Protein AF-A0A5B8YPL8-F1 (afdb_monomer_lite)

Structure (mmCIF, N/CA/C/O backbone):
data_AF-A0A5B8YPL8-F1
#
_entry.id   AF-A0A5B8YPL8-F1
#
loop_
_atom_site.group_PDB
_atom_site.i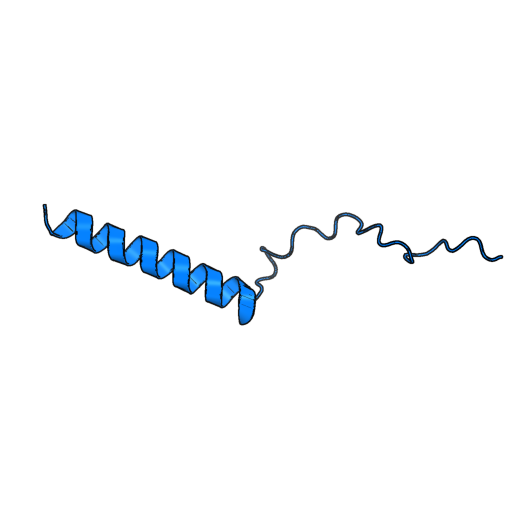d
_atom_site.type_symbol
_atom_site.label_atom_id
_atom_site.label_alt_id
_atom_site.label_comp_id
_atom_site.label_asym_id
_atom_site.label_entity_id
_atom_site.label_seq_id
_atom_site.pdbx_PDB_ins_code
_atom_site.Cartn_x
_atom_site.Cartn_y
_atom_site.Cartn_z
_atom_site.occupancy
_atom_site.B_iso_or_equiv
_atom_site.auth_seq_id
_atom_site.auth_comp_id
_atom_site.auth_asym_id
_atom_site.auth_atom_id
_atom_site.pdbx_PDB_model_num
ATOM 1 N N . MET A 1 1 ? 16.295 0.935 -16.352 1.00 63.53 1 MET A N 1
ATOM 2 C CA . MET A 1 1 ? 15.388 2.103 -16.443 1.00 63.53 1 MET A CA 1
ATOM 3 C C . MET A 1 1 ? 13.924 1.741 -16.197 1.00 63.53 1 MET A C 1
ATOM 5 O O . MET A 1 1 ? 13.312 2.437 -15.406 1.00 63.53 1 MET A O 1
ATOM 9 N N . ILE A 1 2 ? 13.381 0.653 -16.762 1.00 82.25 2 ILE A N 1
ATOM 10 C CA . ILE A 1 2 ? 11.964 0.265 -16.566 1.00 82.25 2 ILE A CA 1
ATOM 11 C C . ILE A 1 2 ? 11.606 -0.103 -15.108 1.00 82.25 2 ILE A C 1
ATOM 13 O O . ILE A 1 2 ? 10.613 0.382 -14.577 1.00 82.25 2 ILE A O 1
ATOM 17 N N . LEU A 1 3 ? 12.465 -0.877 -14.428 1.00 89.94 3 LEU A N 1
ATOM 18 C CA . LEU A 1 3 ? 12.166 -1.435 -13.098 1.00 89.94 3 LEU A CA 1
ATOM 19 C C . LEU A 1 3 ? 11.935 -0.364 -12.021 1.00 89.94 3 LEU A C 1
ATOM 21 O O . LEU A 1 3 ? 11.053 -0.501 -11.182 1.00 89.94 3 LEU A O 1
ATOM 25 N N . LEU A 1 4 ? 12.712 0.722 -12.051 1.00 90.12 4 LEU A N 1
ATOM 26 C CA . LEU A 1 4 ? 12.596 1.795 -11.059 1.00 90.12 4 LEU A CA 1
ATOM 27 C C . LEU A 1 4 ? 11.301 2.600 -11.231 1.00 90.12 4 LEU A C 1
ATOM 29 O O . LEU A 1 4 ? 10.688 2.993 -10.241 1.00 90.12 4 LEU A O 1
ATOM 33 N N . GLN A 1 5 ? 10.871 2.828 -12.474 1.00 89.19 5 GLN A N 1
ATOM 34 C CA . GLN A 1 5 ? 9.641 3.562 -12.763 1.00 89.19 5 GLN A CA 1
ATOM 35 C C . GLN A 1 5 ? 8.402 2.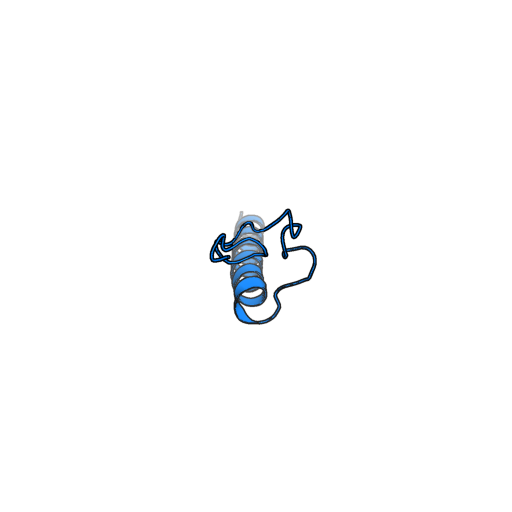746 -12.387 1.00 89.19 5 GLN A C 1
ATOM 37 O O . GLN A 1 5 ? 7.459 3.288 -11.818 1.00 89.19 5 GLN A O 1
ATOM 42 N N . GLU A 1 6 ? 8.432 1.439 -12.639 1.00 93.94 6 GLU A N 1
ATOM 43 C CA . GLU A 1 6 ? 7.356 0.523 -12.268 1.00 93.94 6 GLU A CA 1
ATOM 44 C C . GLU A 1 6 ? 7.170 0.454 -10.742 1.00 93.94 6 GLU A C 1
ATOM 46 O O . GLU A 1 6 ? 6.058 0.622 -10.241 1.00 93.94 6 GLU A O 1
ATOM 51 N N . ILE A 1 7 ? 8.268 0.336 -9.986 1.00 95.69 7 ILE A N 1
ATOM 52 C CA . ILE A 1 7 ? 8.243 0.373 -8.514 1.00 95.69 7 ILE A CA 1
ATOM 53 C C . ILE A 1 7 ? 7.665 1.700 -8.007 1.00 95.69 7 ILE A C 1
ATOM 55 O O . ILE A 1 7 ? 6.842 1.706 -7.091 1.00 95.69 7 ILE A O 1
ATOM 59 N N . LEU A 1 8 ? 8.047 2.827 -8.613 1.00 95.94 8 LEU A N 1
ATOM 60 C CA . LEU A 1 8 ? 7.540 4.138 -8.214 1.00 95.94 8 LEU A CA 1
ATOM 61 C C . LEU A 1 8 ? 6.028 4.266 -8.455 1.00 95.94 8 LEU A C 1
ATOM 63 O O . LEU A 1 8 ? 5.313 4.769 -7.588 1.00 95.94 8 LEU A O 1
ATOM 67 N N . VAL A 1 9 ? 5.532 3.762 -9.589 1.00 96.44 9 VAL A N 1
ATOM 68 C CA . VAL A 1 9 ? 4.094 3.726 -9.897 1.00 96.44 9 VAL A CA 1
ATOM 69 C C . VAL A 1 9 ? 3.340 2.876 -8.875 1.00 96.44 9 VAL A C 1
ATOM 71 O O . VAL A 1 9 ? 2.318 3.325 -8.354 1.00 96.44 9 VAL A O 1
ATOM 74 N N . PHE A 1 10 ? 3.859 1.699 -8.516 1.00 96.62 10 PHE A N 1
ATOM 75 C CA . PHE A 1 10 ? 3.232 0.852 -7.500 1.00 96.62 10 PHE A CA 1
ATOM 76 C C . PHE A 1 10 ? 3.216 1.496 -6.113 1.00 96.62 10 PHE A C 1
ATOM 78 O O . PHE A 1 10 ? 2.209 1.392 -5.414 1.00 96.62 10 PHE A O 1
ATOM 85 N N . ILE A 1 11 ? 4.279 2.203 -5.720 1.00 97.19 11 ILE A N 1
ATOM 86 C CA . ILE A 1 11 ? 4.325 2.918 -4.437 1.00 97.19 11 ILE A CA 1
ATOM 87 C C . ILE A 1 11 ? 3.281 4.035 -4.409 1.00 97.19 11 ILE A C 1
ATOM 89 O O . ILE A 1 11 ? 2.506 4.125 -3.459 1.00 97.19 11 ILE A O 1
ATOM 93 N N . ILE A 1 12 ? 3.221 4.866 -5.453 1.00 97.50 12 ILE A N 1
ATOM 94 C CA . ILE A 1 12 ? 2.244 5.961 -5.536 1.00 97.50 12 ILE A CA 1
ATOM 95 C C . ILE A 1 12 ? 0.818 5.402 -5.499 1.00 97.50 12 ILE A C 1
ATOM 97 O O . ILE A 1 12 ? -0.026 5.906 -4.757 1.00 97.50 12 ILE A O 1
ATOM 101 N N . PHE A 1 13 ? 0.563 4.327 -6.247 1.00 96.94 13 PHE A N 1
ATOM 102 C CA . PHE A 1 13 ? -0.727 3.648 -6.251 1.00 96.94 13 PHE A CA 1
ATOM 103 C C . PHE A 1 13 ? -1.092 3.099 -4.864 1.00 96.94 13 PHE A C 1
ATOM 105 O O . PHE A 1 13 ? -2.185 3.366 -4.364 1.00 96.94 13 PHE A O 1
ATOM 112 N N . ALA A 1 14 ? -0.167 2.402 -4.199 1.00 96.62 14 ALA A N 1
ATOM 113 C CA . ALA A 1 14 ? -0.378 1.855 -2.861 1.00 96.62 14 ALA A CA 1
ATOM 114 C C . ALA A 1 14 ? -0.651 2.953 -1.820 1.00 96.62 14 ALA A C 1
ATOM 116 O O . ALA A 1 14 ? -1.537 2.794 -0.982 1.00 96.62 14 ALA A O 1
ATOM 117 N N . VAL A 1 15 ? 0.049 4.090 -1.895 1.00 96.00 15 VAL A N 1
ATOM 118 C CA . VAL A 1 15 ? -0.184 5.242 -1.009 1.00 96.00 15 VAL A CA 1
ATOM 119 C C . VAL A 1 15 ? -1.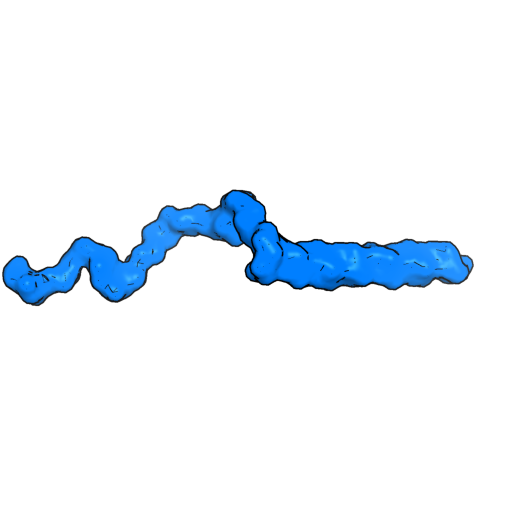551 5.874 -1.272 1.00 96.00 15 VAL A C 1
ATOM 121 O O . VAL A 1 15 ? -2.273 6.169 -0.321 1.00 96.00 15 VAL A O 1
ATOM 124 N N . ALA A 1 16 ? -1.948 6.049 -2.535 1.00 95.81 16 ALA A N 1
ATOM 125 C CA . ALA A 1 16 ? -3.245 6.625 -2.888 1.00 95.81 16 ALA A CA 1
ATOM 126 C C . ALA A 1 16 ? -4.413 5.742 -2.420 1.00 95.81 16 ALA A C 1
ATOM 128 O O . ALA A 1 16 ? -5.355 6.231 -1.788 1.00 95.81 16 ALA A O 1
ATOM 129 N N . VAL A 1 17 ? -4.331 4.433 -2.675 1.00 96.12 17 VAL A N 1
ATOM 130 C CA . VAL A 1 17 ? -5.322 3.458 -2.202 1.00 96.12 17 VAL A CA 1
ATOM 131 C C . VAL A 1 17 ? -5.314 3.390 -0.678 1.00 96.12 17 VAL A C 1
ATOM 133 O O . VAL A 1 17 ? -6.372 3.481 -0.063 1.00 96.12 17 VAL A O 1
ATOM 136 N N . GLY A 1 18 ? -4.139 3.323 -0.049 1.00 93.56 18 GLY 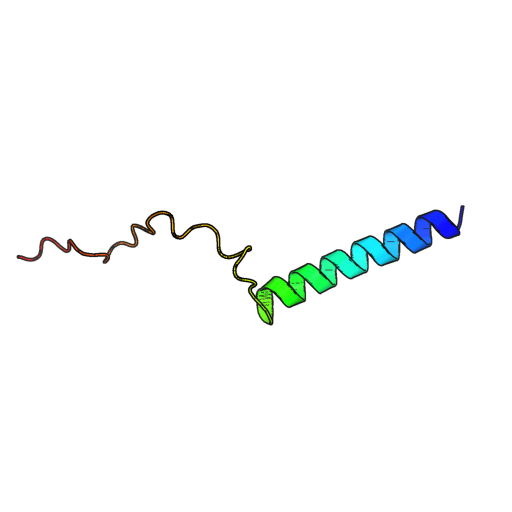A N 1
ATOM 137 C CA . GLY A 1 18 ? -3.999 3.334 1.405 1.00 93.56 18 GLY A CA 1
ATOM 138 C C . GLY A 1 18 ? -4.612 4.582 2.046 1.00 93.56 18 GLY A C 1
ATOM 139 O O . GLY A 1 18 ? -5.331 4.475 3.039 1.00 93.56 18 GLY A O 1
ATOM 140 N N . TYR A 1 19 ? -4.426 5.764 1.454 1.00 90.88 19 TYR A N 1
ATOM 141 C CA . TYR A 1 19 ? -5.071 7.000 1.903 1.00 90.88 19 TYR A CA 1
ATOM 142 C C . TYR A 1 19 ? -6.597 6.937 1.762 1.00 90.88 19 TYR A C 1
ATOM 144 O O . TYR A 1 19 ? -7.318 7.294 2.691 1.00 90.88 19 TYR A O 1
ATOM 152 N N . MET A 1 20 ? -7.117 6.449 0.633 1.00 91.25 20 MET A N 1
ATOM 153 C CA . MET A 1 20 ? -8.565 6.305 0.444 1.00 91.25 20 MET A CA 1
ATOM 154 C C . MET A 1 20 ? -9.177 5.314 1.440 1.00 91.25 20 MET A C 1
ATOM 156 O O . MET A 1 20 ? -10.172 5.633 2.093 1.00 91.25 20 MET A O 1
ATOM 160 N N . VAL A 1 21 ? -8.551 4.149 1.622 1.00 92.50 21 VAL A N 1
ATOM 161 C CA . VAL A 1 21 ? -8.979 3.139 2.599 1.00 92.50 21 VAL A CA 1
ATOM 162 C C . VAL A 1 21 ? -8.952 3.725 4.007 1.00 92.50 21 VAL A C 1
ATOM 164 O O . VAL A 1 21 ? -9.941 3.609 4.732 1.00 92.50 21 VAL A O 1
ATOM 167 N N . THR A 1 22 ? -7.870 4.414 4.382 1.00 87.00 22 THR A N 1
ATOM 168 C CA . THR A 1 22 ? -7.742 4.991 5.729 1.00 87.00 22 THR A CA 1
ATOM 169 C C . THR A 1 22 ? -8.713 6.147 5.986 1.00 87.00 22 THR A C 1
ATOM 171 O O . THR A 1 22 ? -9.158 6.379 7.113 1.00 87.00 22 THR A O 1
ATOM 174 N N . LYS A 1 23 ? -9.087 6.877 4.933 1.00 81.88 23 LYS A N 1
ATOM 175 C CA . LYS A 1 23 ? -10.029 7.993 5.012 1.00 81.88 23 LYS A CA 1
ATOM 176 C C . LYS A 1 23 ? -11.479 7.535 5.136 1.00 81.88 23 LYS A C 1
ATOM 178 O O . LYS A 1 23 ? -12.204 8.108 5.961 1.00 81.88 23 LYS A O 1
ATOM 183 N N . PHE A 1 24 ? -11.890 6.549 4.335 1.00 84.94 24 PHE A N 1
ATOM 184 C CA . PHE A 1 24 ? -13.301 6.200 4.135 1.00 84.94 24 PHE A CA 1
ATOM 185 C C . PHE A 1 24 ? -13.734 4.875 4.767 1.00 84.94 24 PHE A C 1
ATOM 187 O O . PHE A 1 24 ? -14.882 4.776 5.184 1.00 84.94 24 PHE A O 1
ATOM 194 N N . ILE A 1 25 ? -12.849 3.880 4.867 1.00 86.38 25 ILE A N 1
ATOM 195 C CA . ILE A 1 25 ? -13.221 2.524 5.308 1.00 86.38 25 ILE A CA 1
ATOM 196 C C . ILE A 1 25 ? -12.704 2.254 6.719 1.00 86.38 25 ILE A C 1
ATOM 198 O O . ILE A 1 25 ? -13.455 1.852 7.603 1.00 86.38 25 ILE A O 1
ATOM 202 N N . TRP A 1 26 ? -11.417 2.498 6.950 1.00 76.69 26 TRP A N 1
ATOM 203 C CA . TRP A 1 26 ? -10.754 2.152 8.197 1.00 76.69 26 TRP A CA 1
ATOM 204 C C . TRP A 1 26 ? -10.009 3.364 8.720 1.00 76.69 26 TRP A C 1
ATOM 206 O O . TRP A 1 26 ? -8.908 3.622 8.279 1.00 76.69 26 TRP A O 1
ATOM 216 N N . LYS A 1 27 ? -10.583 4.128 9.654 1.00 72.62 27 LYS A N 1
ATOM 217 C CA . LYS A 1 27 ? -9.844 5.204 10.336 1.00 72.62 27 LYS A CA 1
ATOM 218 C C . LYS A 1 27 ? -9.028 4.577 11.470 1.00 72.62 27 LYS A C 1
ATOM 220 O O . LYS A 1 27 ? -9.595 4.366 12.548 1.00 72.62 27 LYS A O 1
ATOM 225 N N . PRO A 1 28 ? -7.745 4.222 11.275 1.00 71.19 28 PRO A N 1
ATOM 226 C CA . PRO A 1 28 ? -7.016 3.518 12.308 1.00 71.19 28 PRO A CA 1
ATOM 227 C C . PRO A 1 28 ? -6.799 4.441 13.510 1.00 71.19 28 PRO A C 1
ATOM 229 O O . PRO A 1 28 ? -6.635 5.656 13.372 1.00 71.19 28 PRO A O 1
ATOM 232 N N . ALA A 1 29 ? -6.786 3.859 14.708 1.00 68.44 29 ALA A N 1
ATOM 233 C CA . ALA A 1 29 ? -6.709 4.606 15.962 1.00 68.44 29 ALA A CA 1
ATOM 234 C C . ALA A 1 29 ? -5.464 5.512 16.072 1.00 68.44 29 ALA A C 1
ATOM 236 O O . ALA A 1 29 ? -5.506 6.490 16.807 1.00 68.44 29 ALA A O 1
ATOM 237 N N . PHE A 1 30 ? -4.397 5.238 15.309 1.00 69.62 30 PHE A N 1
ATOM 238 C CA . PHE A 1 30 ? -3.185 6.063 15.255 1.00 69.62 30 PHE A CA 1
ATOM 239 C C . PHE A 1 30 ? -3.307 7.321 14.368 1.00 69.62 30 PHE A C 1
ATOM 241 O O . PHE A 1 30 ? -2.560 8.272 14.575 1.00 69.62 30 PHE A O 1
ATOM 248 N N . LEU A 1 31 ? -4.240 7.352 13.401 1.00 65.25 31 LEU A N 1
ATOM 249 C CA . LEU A 1 31 ? -4.577 8.552 12.607 1.00 65.25 31 LEU A CA 1
ATOM 250 C C . LEU A 1 31 ? -5.674 9.398 13.261 1.00 65.25 31 LEU A C 1
ATOM 252 O O . LEU A 1 31 ? -5.907 10.536 12.852 1.00 65.25 31 LEU A O 1
ATOM 256 N N . LYS A 1 32 ? -6.338 8.871 14.297 1.00 62.25 32 LYS A N 1
ATOM 257 C CA . LYS A 1 32 ? -7.057 9.695 15.266 1.00 62.25 32 LYS A CA 1
ATOM 258 C C . LYS A 1 32 ? -5.987 10.502 15.996 1.00 62.25 32 LYS A C 1
ATOM 260 O O . LYS A 1 32 ? -5.400 10.024 16.965 1.00 62.25 32 LYS A O 1
ATOM 265 N N . GLY A 1 33 ? -5.694 11.705 15.490 1.00 58.84 33 GLY A N 1
ATOM 266 C CA . GLY A 1 33 ? -4.895 12.688 16.215 1.00 58.84 33 GLY A CA 1
ATOM 267 C C . GLY A 1 33 ? -5.358 12.695 17.667 1.00 58.84 33 GLY A C 1
ATOM 268 O O . GLY A 1 33 ? -6.561 12.539 17.912 1.00 58.84 33 GLY A O 1
ATOM 269 N N . LYS A 1 34 ? -4.407 12.758 18.618 1.00 54.91 34 LYS A N 1
ATOM 270 C CA . LYS A 1 34 ? -4.713 12.849 20.054 1.00 54.91 34 LYS A CA 1
ATOM 271 C C . LYS A 1 34 ? -5.968 13.701 20.185 1.00 54.91 34 LYS A C 1
ATOM 273 O O . L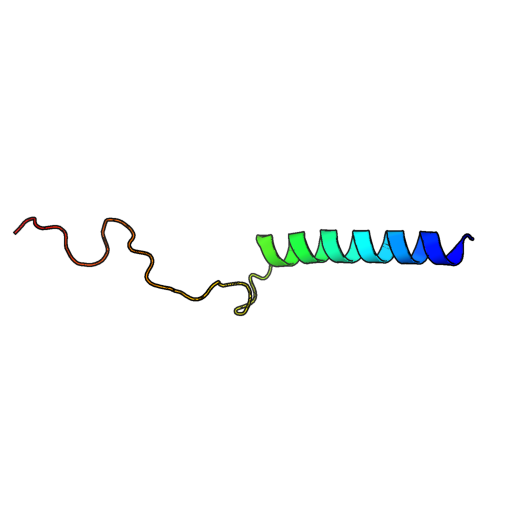YS A 1 3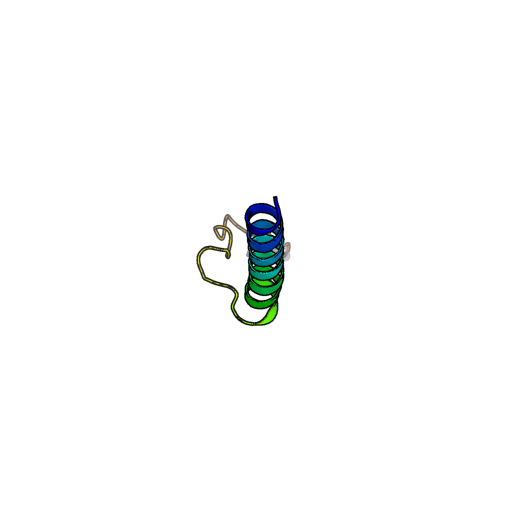4 ? -5.982 14.799 19.633 1.00 54.91 34 LYS A O 1
ATOM 278 N N . LYS A 1 35 ? -6.992 13.206 20.889 1.00 54.25 35 LYS A N 1
ATOM 279 C CA . LYS A 1 35 ? -8.068 14.045 21.430 1.00 54.25 35 LYS A CA 1
ATOM 280 C C . LYS A 1 35 ? -7.426 15.057 22.389 1.00 54.25 35 LYS A C 1
ATOM 282 O O . LYS A 1 35 ? -7.559 14.965 23.602 1.00 54.25 35 LYS A O 1
ATOM 287 N N . GLY A 1 36 ? -6.622 15.967 21.859 1.00 49.78 36 GLY A N 1
ATOM 288 C CA . GLY A 1 36 ? -6.188 17.168 22.512 1.00 49.78 36 GLY A CA 1
ATOM 289 C C . GLY A 1 36 ? -7.404 18.045 22.451 1.00 49.78 36 GLY A C 1
ATOM 290 O O . GLY A 1 36 ? -7.587 18.730 21.458 1.00 49.78 36 GLY A O 1
ATOM 291 N N . ASN A 1 37 ? -8.243 17.911 23.479 1.00 51.53 37 ASN A N 1
ATOM 292 C CA . ASN A 1 37 ? -9.150 18.951 23.920 1.00 51.53 37 ASN A CA 1
ATOM 293 C C . ASN A 1 37 ? -9.789 19.683 22.732 1.00 51.53 37 ASN A C 1
ATOM 295 O O . ASN A 1 37 ? -9.455 20.838 22.463 1.00 51.53 37 ASN A O 1
ATOM 299 N N . GLU A 1 38 ? -10.636 18.979 21.970 1.00 50.88 38 GLU A N 1
ATOM 300 C CA . GLU A 1 38 ? -11.564 19.650 21.067 1.00 50.88 38 GLU A CA 1
ATOM 301 C C . GLU A 1 38 ? -12.448 20.508 21.971 1.00 50.88 38 GLU A C 1
ATOM 303 O O . GLU A 1 38 ? -13.469 20.068 22.489 1.00 50.88 38 GLU A O 1
ATOM 308 N N . LYS A 1 39 ? -11.999 21.744 22.205 1.00 51.91 39 LYS A N 1
ATOM 309 C CA . LYS A 1 39 ? -12.817 22.861 22.650 1.00 51.91 39 LYS A CA 1
ATOM 310 C C . LYS A 1 39 ? -13.795 23.157 21.514 1.00 51.91 39 LYS A C 1
ATOM 312 O O . LYS A 1 39 ? -13.699 24.175 20.839 1.00 51.91 39 LYS A O 1
ATOM 317 N N . SER A 1 40 ? -14.685 22.215 21.232 1.00 50.19 40 SER A N 1
ATOM 318 C CA . SER A 1 40 ? -15.899 22.476 20.485 1.00 50.19 40 SER A CA 1
ATOM 319 C C . SER A 1 40 ? -16.737 23.404 21.360 1.00 50.19 40 SER A C 1
ATOM 321 O O . SER A 1 40 ? -16.937 23.121 22.545 1.00 50.19 40 SER A O 1
ATOM 323 N N . CYS A 1 41 ? -17.209 24.525 20.813 1.00 56.75 41 CYS A N 1
ATOM 324 C CA . CYS A 1 41 ? -18.244 25.313 21.479 1.00 56.75 41 CYS A CA 1
ATOM 325 C C . CYS A 1 41 ? -19.421 24.376 21.797 1.00 56.75 41 CYS A C 1
ATOM 327 O O . CYS A 1 41 ? -19.969 23.752 20.890 1.00 56.75 41 CYS A O 1
ATOM 329 N N . GLY A 1 42 ? -19.739 24.230 23.085 1.00 56.72 42 GLY A N 1
ATOM 330 C CA . GLY A 1 42 ? -20.691 23.240 23.604 1.00 56.72 42 GLY A CA 1
ATOM 331 C C . GLY A 1 42 ? -20.073 22.170 24.515 1.00 56.72 42 GLY A C 1
ATOM 332 O O . GLY A 1 42 ? -20.809 21.406 25.132 1.00 56.72 42 GLY A O 1
ATOM 333 N N . MET A 1 43 ? -18.744 22.116 24.657 1.00 61.16 43 MET A N 1
ATOM 334 C CA . MET A 1 43 ? -18.094 21.244 25.637 1.00 61.16 43 MET A CA 1
ATOM 335 C C . MET A 1 43 ? -18.046 21.941 27.004 1.00 61.16 43 MET A C 1
ATOM 337 O O . MET A 1 43 ? -17.190 22.785 27.248 1.00 61.16 43 MET A O 1
ATOM 341 N N . SER A 1 44 ? -19.019 21.591 27.853 1.00 62.47 44 SER A N 1
ATOM 342 C CA . SER A 1 44 ? -19.143 21.914 29.284 1.00 62.47 44 SER A CA 1
ATOM 343 C C . SER A 1 44 ? -18.761 23.345 29.669 1.00 62.47 44 SER A C 1
ATOM 345 O O . SER A 1 44 ? -17.665 23.608 30.159 1.00 62.47 44 SER A O 1
ATOM 347 N N . GLY A 1 45 ? -19.702 24.265 29.467 1.00 61.59 45 GLY A N 1
ATOM 348 C CA . GLY A 1 45 ? -19.548 25.667 29.849 1.00 61.59 45 GLY A CA 1
ATOM 349 C C . GLY A 1 45 ? -20.400 26.620 29.019 1.00 61.59 45 GLY A C 1
ATOM 350 O O . GLY A 1 45 ? -19.948 27.720 28.714 1.00 61.59 45 GLY A O 1
ATOM 351 N N . CYS A 1 46 ? -21.613 26.223 28.615 1.00 54.22 46 CYS A N 1
ATOM 352 C CA . CYS A 1 46 ? -22.594 27.236 28.245 1.00 54.22 46 CYS A CA 1
ATOM 353 C C . CYS A 1 46 ? -22.948 27.961 29.540 1.00 54.22 46 CYS A C 1
ATOM 355 O O . CYS A 1 46 ? -23.686 27.417 30.352 1.00 54.22 46 CYS A O 1
ATOM 357 N N . GLY A 1 47 ? -22.375 29.151 29.736 1.00 58.25 47 GLY A N 1
ATOM 358 C CA . GLY A 1 47 ? -22.766 30.116 30.766 1.00 58.25 47 GLY A CA 1
ATOM 359 C C . GLY A 1 47 ? -24.184 30.655 30.541 1.00 58.25 47 GLY A C 1
ATOM 360 O O . GLY A 1 47 ? -24.378 31.858 30.417 1.00 58.25 47 GLY A O 1
ATOM 361 N N . CYS A 1 48 ? -25.144 29.740 30.430 1.00 56.41 48 CYS A N 1
ATOM 362 C CA . CYS A 1 48 ? -26.576 29.939 30.588 1.00 56.41 48 CYS A CA 1
ATOM 363 C C . CYS A 1 48 ? -27.032 29.009 31.724 1.00 56.41 48 CYS A C 1
ATOM 365 O O . CYS A 1 48 ? -27.698 28.008 31.475 1.00 56.41 48 CYS A O 1
ATOM 367 N N . ASP A 1 49 ? -26.398 29.146 32.886 1.00 50.81 49 ASP A N 1
ATOM 368 C CA . ASP A 1 49 ? -26.923 29.746 34.123 1.00 50.81 49 ASP A CA 1
ATOM 369 C C . ASP A 1 49 ? -25.760 29.823 35.131 1.00 50.81 49 ASP A C 1
ATOM 371 O O . ASP A 1 49 ? -24.997 28.830 35.233 1.00 50.81 49 ASP A O 1
#

Secondary structure (DSSP, 8-state):
-HHHHHHHHHHHHHHHHHHHHHHHT---TTTS--------TTSS-----

Radius of gyration: 20.34 Å; chains: 1; bounding box: 42×32×51 Å

Organism: NCBI:txid2585771

pLDDT: mean 75.61, std 17.51, range [49.78, 97.5]

Foldseek 3Di:
DVVVVVVVVVVVVCVVVVVVCCVPPNVDPVVPDPPPPPPDPVPPDPPPD

Sequence (49 aa):
MILLQEILVFIIFAVAVGYMVTKFIWKPAFLKGKKGNEKSCGMSGCGCD